Protein AF-A0AAW9EDC0-F1 (afdb_monomer_lite)

Radius of gyration: 20.03 Å; chains: 1; bounding box: 46×30×60 Å

Sequence (94 aa):
ILPAVSTIERLCADALVAAERRIETRIAENLTADVRDHLDKLLSEMLAGNISRFIWLRNFEVGNNSAAANRLLDRLEFLRTLNINHSALASIPA

Structure (mmCIF, N/CA/C/O backbone):
data_AF-A0AAW9EDC0-F1
#
_entry.id   A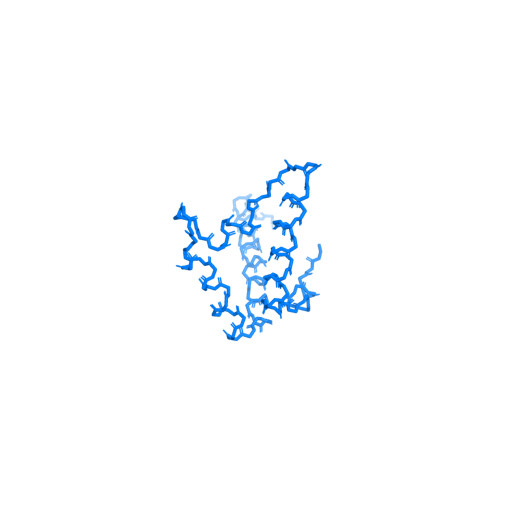F-A0AAW9EDC0-F1
#
loop_
_atom_site.group_PDB
_atom_site.id
_atom_site.type_symbol
_atom_site.label_atom_id
_atom_site.label_alt_id
_atom_site.label_comp_id
_atom_site.label_asym_id
_atom_site.label_entity_id
_atom_site.label_seq_id
_atom_site.pdbx_PDB_ins_code
_atom_site.Cartn_x
_atom_site.Cartn_y
_atom_site.Cartn_z
_atom_site.occupancy
_atom_site.B_iso_or_equiv
_atom_site.auth_seq_id
_atom_site.auth_comp_id
_atom_site.auth_asym_id
_atom_site.auth_atom_id
_atom_site.pdbx_PDB_model_num
ATOM 1 N N . ILE A 1 1 ? 31.868 -1.212 -33.373 1.00 68.94 1 ILE A N 1
ATOM 2 C CA . ILE A 1 1 ? 30.805 -0.239 -33.723 1.00 68.94 1 ILE A CA 1
ATOM 3 C C . ILE A 1 1 ? 30.008 0.002 -32.450 1.00 68.94 1 ILE A C 1
ATOM 5 O O . ILE A 1 1 ? 29.494 -0.969 -31.910 1.00 68.94 1 ILE A O 1
ATOM 9 N N . LEU A 1 2 ? 29.999 1.229 -31.920 1.00 73.94 2 LEU A N 1
ATOM 10 C CA . LEU A 1 2 ? 29.141 1.584 -30.783 1.00 73.94 2 LEU A CA 1
ATOM 11 C C . LEU A 1 2 ? 27.742 1.934 -31.328 1.00 73.94 2 LEU A C 1
ATOM 13 O O . LEU A 1 2 ? 27.672 2.588 -32.371 1.00 73.94 2 LEU A O 1
ATOM 17 N N . PRO A 1 3 ? 26.645 1.509 -30.682 1.00 82.19 3 PRO A N 1
ATOM 18 C CA . PRO A 1 3 ? 25.303 1.919 -31.083 1.00 82.19 3 PRO A CA 1
ATOM 19 C C . PRO A 1 3 ? 25.105 3.433 -30.916 1.00 82.19 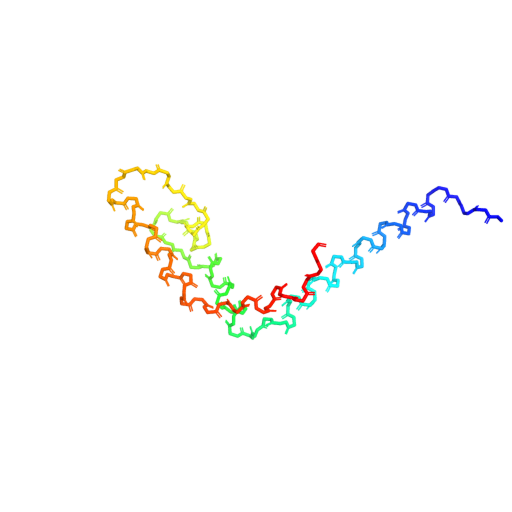3 PRO A C 1
ATOM 21 O O . PRO A 1 3 ? 25.814 4.091 -30.154 1.00 82.19 3 PRO A O 1
ATOM 24 N N . ALA A 1 4 ? 24.123 3.985 -31.631 1.00 91.44 4 ALA A N 1
ATOM 25 C CA . ALA A 1 4 ? 23.740 5.385 -31.482 1.00 91.44 4 ALA A CA 1
ATOM 26 C C . ALA A 1 4 ? 23.261 5.669 -30.048 1.00 91.44 4 ALA A C 1
ATOM 28 O O . ALA A 1 4 ? 22.643 4.810 -29.418 1.00 91.44 4 ALA A O 1
ATOM 29 N N . VAL A 1 5 ? 23.492 6.889 -29.555 1.00 89.25 5 VAL A N 1
ATOM 30 C CA . VAL A 1 5 ? 23.116 7.315 -28.191 1.00 89.25 5 VAL A CA 1
ATOM 31 C C . VAL A 1 5 ? 21.639 7.043 -27.891 1.00 89.25 5 VAL A C 1
ATOM 33 O O . VAL A 1 5 ? 21.325 6.469 -26.856 1.00 89.25 5 VAL A O 1
ATOM 36 N N . SER A 1 6 ? 20.746 7.304 -28.847 1.00 90.69 6 SER A N 1
ATOM 37 C CA . SER A 1 6 ? 19.310 7.014 -28.720 1.00 90.69 6 SER A CA 1
ATOM 38 C C . SER A 1 6 ? 18.994 5.529 -28.499 1.00 90.69 6 SER A C 1
ATOM 40 O O . SER A 1 6 ? 18.016 5.174 -27.845 1.00 90.69 6 SER A O 1
ATOM 42 N N . THR A 1 7 ? 19.825 4.631 -29.033 1.00 92.94 7 THR A N 1
ATOM 43 C CA . THR A 1 7 ? 19.687 3.186 -28.807 1.00 92.94 7 THR A CA 1
ATOM 44 C C . THR A 1 7 ? 20.119 2.816 -27.393 1.00 92.94 7 THR A C 1
ATOM 46 O O . THR A 1 7 ? 19.480 1.973 -26.771 1.00 92.94 7 THR A O 1
ATOM 49 N N . ILE A 1 8 ? 21.166 3.461 -26.873 1.00 89.69 8 ILE A N 1
ATOM 50 C CA . ILE A 1 8 ? 21.634 3.269 -25.495 1.00 89.69 8 ILE A CA 1
ATOM 51 C C . ILE A 1 8 ? 20.571 3.766 -24.508 1.00 89.69 8 ILE A C 1
ATOM 53 O O . ILE A 1 8 ? 20.199 3.030 -23.602 1.00 89.69 8 ILE A O 1
ATOM 57 N N . GLU A 1 9 ? 20.024 4.965 -24.719 1.00 94.06 9 GLU A N 1
ATOM 58 C CA . GLU A 1 9 ? 18.972 5.540 -23.869 1.00 94.06 9 GLU A CA 1
ATOM 59 C C . GLU A 1 9 ? 17.727 4.654 -23.814 1.00 94.06 9 GLU A C 1
ATOM 61 O O . GLU A 1 9 ? 17.215 4.376 -22.730 1.00 94.06 9 GLU A O 1
ATOM 66 N N . ARG A 1 10 ? 17.277 4.145 -24.968 1.00 94.56 10 ARG A N 1
ATOM 67 C CA . ARG A 1 10 ? 16.139 3.223 -25.022 1.00 94.56 10 ARG A CA 1
ATOM 68 C C . ARG A 1 10 ? 16.410 1.937 -24.244 1.00 94.56 10 ARG A C 1
ATOM 70 O O . ARG A 1 10 ? 15.557 1.513 -23.479 1.00 94.56 10 ARG A O 1
ATOM 77 N N . LEU A 1 11 ? 17.596 1.344 -24.393 1.00 92.44 11 LEU A N 1
ATOM 78 C CA . LEU A 1 11 ? 17.968 0.139 -23.643 1.00 92.44 11 LEU A CA 1
ATOM 79 C C . LEU A 1 11 ? 18.024 0.393 -22.131 1.00 92.44 11 LEU A C 1
ATOM 81 O O . LEU A 1 11 ? 17.601 -0.463 -21.359 1.00 92.44 11 LEU A O 1
ATOM 85 N N . CYS A 1 12 ? 18.504 1.562 -21.702 1.00 90.12 12 CYS A N 1
ATOM 86 C CA . CYS A 1 12 ? 18.489 1.950 -20.293 1.00 90.12 12 CYS A CA 1
ATOM 87 C C . CYS A 1 12 ? 17.059 2.123 -19.764 1.00 90.12 12 CYS A C 1
ATOM 89 O O . CYS A 1 12 ? 16.755 1.642 -18.675 1.00 90.12 12 CYS A O 1
ATOM 91 N N . ALA A 1 13 ? 16.175 2.761 -20.535 1.00 93.25 13 ALA A N 1
ATOM 92 C CA . ALA A 1 13 ? 14.765 2.900 -20.176 1.00 93.25 13 ALA A CA 1
ATOM 93 C C . ALA A 1 13 ? 14.067 1.531 -20.088 1.00 93.25 13 ALA A C 1
ATOM 95 O O . ALA A 1 13 ? 13.395 1.246 -19.099 1.00 93.25 13 ALA A O 1
ATOM 96 N N . ASP A 1 14 ? 14.296 0.654 -21.070 1.00 94.12 14 ASP A N 1
ATOM 97 C CA . ASP A 1 14 ? 13.759 -0.710 -21.087 1.00 94.12 14 ASP A CA 1
ATOM 98 C C . ASP A 1 14 ? 14.251 -1.511 -19.865 1.00 94.12 14 ASP A C 1
ATOM 100 O O . ASP A 1 14 ? 13.473 -2.217 -19.219 1.00 94.12 14 ASP A O 1
ATOM 104 N N . ALA A 1 15 ? 15.531 -1.371 -19.502 1.00 91.50 15 ALA A N 1
ATOM 105 C CA . ALA A 1 15 ? 16.118 -2.029 -18.337 1.00 91.50 15 ALA A CA 1
ATOM 106 C C . ALA A 1 15 ? 15.551 -1.506 -17.006 1.00 91.50 15 ALA A C 1
ATOM 108 O O . ALA A 1 15 ? 15.295 -2.308 -16.107 1.00 91.50 15 ALA A O 1
ATOM 109 N N . LEU A 1 16 ? 15.322 -0.194 -16.885 1.00 92.69 16 LEU A N 1
ATOM 110 C CA . LEU A 1 16 ? 14.691 0.409 -15.705 1.00 92.69 16 LEU A CA 1
ATOM 111 C C . LEU A 1 16 ? 13.270 -0.121 -15.510 1.00 92.69 16 LEU A C 1
ATOM 113 O O . LEU A 1 16 ? 12.957 -0.655 -14.447 1.00 92.69 16 LEU A O 1
ATOM 117 N N . VAL A 1 17 ? 12.450 -0.087 -16.562 1.00 95.19 17 VAL A N 1
ATOM 118 C CA . VAL A 1 17 ? 11.075 -0.606 -16.515 1.00 95.19 17 VAL A CA 1
ATOM 119 C C . VAL A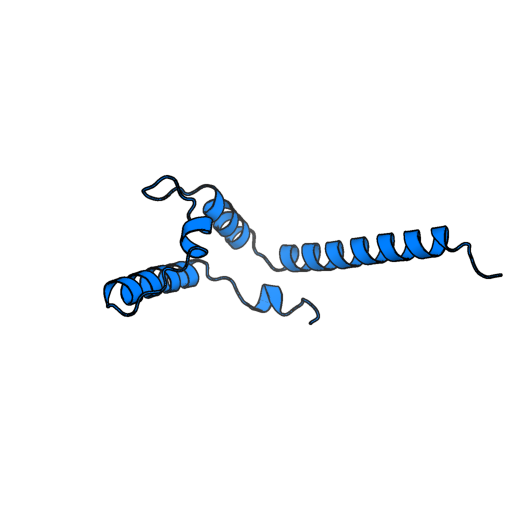 1 17 ? 11.060 -2.102 -16.184 1.00 95.19 17 VAL A C 1
ATOM 121 O O . VAL A 1 17 ? 10.218 -2.569 -15.415 1.00 95.19 17 VAL A O 1
ATOM 124 N N . ALA A 1 18 ? 11.995 -2.883 -16.734 1.00 92.75 18 ALA A N 1
ATOM 125 C CA . ALA A 1 18 ? 12.108 -4.305 -16.418 1.00 92.75 18 ALA A CA 1
ATOM 126 C C . ALA A 1 18 ? 12.483 -4.552 -14.945 1.00 92.75 18 ALA A C 1
ATOM 128 O O . ALA A 1 18 ? 11.961 -5.485 -14.328 1.00 92.75 18 ALA A O 1
ATOM 129 N N . ALA A 1 19 ? 13.362 -3.725 -14.372 1.00 88.00 19 ALA A N 1
ATOM 130 C CA . ALA A 1 19 ? 13.740 -3.807 -12.965 1.00 88.00 19 ALA A CA 1
ATOM 131 C C . ALA A 1 19 ? 12.568 -3.451 -12.036 1.00 88.00 19 ALA A C 1
ATOM 133 O O . ALA A 1 19 ? 12.292 -4.204 -11.100 1.00 88.00 19 ALA A O 1
ATOM 134 N N . GLU A 1 20 ? 11.838 -2.375 -12.332 1.00 89.31 20 GLU A N 1
ATOM 135 C CA . GLU A 1 20 ? 10.645 -1.955 -11.583 1.00 89.31 20 GLU A CA 1
ATOM 136 C C . GLU A 1 20 ? 9.582 -3.057 -11.575 1.00 89.31 20 GLU A C 1
ATOM 138 O O . GLU A 1 20 ? 9.186 -3.536 -10.510 1.00 89.31 20 GLU A O 1
ATOM 143 N N . ARG A 1 21 ? 9.215 -3.573 -12.755 1.00 90.62 21 ARG A N 1
ATOM 144 C CA . ARG A 1 21 ? 8.239 -4.668 -12.880 1.00 90.62 21 ARG A CA 1
ATOM 145 C C . ARG A 1 21 ? 8.665 -5.924 -12.135 1.00 90.62 21 ARG A C 1
ATOM 147 O O . ARG A 1 21 ? 7.824 -6.632 -11.577 1.00 90.62 21 ARG A O 1
ATOM 154 N N . ARG A 1 22 ? 9.965 -6.233 -12.122 1.00 87.88 22 ARG A N 1
ATOM 155 C CA . ARG A 1 22 ? 10.500 -7.374 -11.371 1.00 87.88 22 ARG A CA 1
ATOM 156 C C . ARG A 1 22 ? 10.324 -7.174 -9.866 1.00 87.88 22 ARG A C 1
ATOM 158 O O . ARG A 1 22 ? 10.012 -8.142 -9.180 1.00 87.88 22 ARG A O 1
ATOM 165 N N . ILE A 1 23 ? 10.517 -5.962 -9.349 1.00 85.38 23 ILE A N 1
ATOM 166 C CA . ILE A 1 23 ? 10.279 -5.652 -7.933 1.00 85.38 23 ILE A CA 1
ATOM 167 C C . ILE A 1 23 ? 8.785 -5.757 -7.616 1.00 85.38 23 ILE A C 1
ATOM 169 O O . ILE A 1 23 ? 8.423 -6.488 -6.698 1.00 85.38 23 ILE A O 1
ATOM 173 N N . GLU A 1 24 ? 7.924 -5.118 -8.409 1.00 86.25 24 GLU A N 1
ATOM 174 C CA . GLU A 1 24 ? 6.465 -5.163 -8.234 1.00 86.25 24 GLU A CA 1
ATOM 175 C C . GLU A 1 24 ? 5.931 -6.597 -8.225 1.00 86.25 24 GLU A C 1
ATOM 177 O O . GLU A 1 24 ? 5.195 -6.986 -7.318 1.00 86.25 24 GLU A O 1
ATOM 182 N N . THR A 1 25 ? 6.355 -7.410 -9.198 1.00 86.38 25 THR A N 1
ATOM 183 C CA . THR A 1 25 ? 5.942 -8.816 -9.311 1.00 86.38 25 THR A CA 1
ATOM 184 C C . THR A 1 25 ? 6.360 -9.605 -8.077 1.00 86.38 25 THR A C 1
ATOM 186 O O . THR A 1 25 ? 5.544 -10.321 -7.507 1.00 86.38 25 THR A O 1
ATOM 189 N N . ARG A 1 26 ? 7.600 -9.430 -7.605 1.00 83.69 26 ARG A N 1
ATOM 190 C CA . ARG A 1 26 ? 8.094 -10.128 -6.411 1.00 83.69 26 ARG A CA 1
ATOM 191 C C . ARG A 1 26 ? 7.347 -9.706 -5.155 1.00 83.69 26 ARG A C 1
ATOM 193 O O . ARG A 1 26 ? 7.029 -10.562 -4.336 1.00 83.69 26 ARG A O 1
ATOM 200 N N . ILE A 1 27 ? 7.050 -8.418 -4.990 1.00 83.31 27 ILE A N 1
ATOM 201 C CA . ILE A 1 27 ? 6.227 -7.946 -3.870 1.00 83.31 27 ILE A CA 1
ATOM 202 C C . ILE A 1 27 ? 4.857 -8.611 -3.945 1.00 83.31 27 ILE A C 1
ATOM 204 O O . ILE A 1 27 ? 4.429 -9.229 -2.976 1.00 83.31 27 ILE A O 1
ATOM 208 N N . ALA A 1 28 ? 4.204 -8.553 -5.107 1.00 82.88 28 ALA A N 1
ATOM 209 C CA . ALA A 1 28 ? 2.891 -9.142 -5.305 1.00 82.88 28 ALA A CA 1
ATOM 210 C C . ALA A 1 28 ? 2.898 -10.647 -4.987 1.00 82.88 28 ALA A C 1
ATOM 212 O O . ALA A 1 28 ? 2.059 -11.107 -4.217 1.00 82.88 28 ALA A O 1
ATOM 213 N N . GLU A 1 29 ? 3.844 -11.419 -5.520 1.00 84.06 29 GLU A N 1
ATOM 214 C CA . GLU A 1 29 ? 3.974 -12.863 -5.268 1.00 84.06 29 GLU A CA 1
ATOM 215 C C . GLU A 1 29 ? 4.132 -13.210 -3.782 1.00 84.06 29 GLU A C 1
ATOM 217 O O . GLU A 1 29 ? 3.631 -14.243 -3.343 1.00 84.06 29 GLU A O 1
ATOM 222 N N . ASN A 1 30 ? 4.778 -12.347 -2.994 1.00 81.62 30 ASN A N 1
ATOM 223 C CA . ASN A 1 30 ? 4.923 -12.557 -1.555 1.00 81.62 30 ASN A CA 1
ATOM 224 C C . ASN A 1 30 ? 3.696 -12.114 -0.733 1.00 81.62 30 ASN A C 1
ATOM 226 O O . ASN A 1 30 ? 3.604 -12.447 0.449 1.00 81.62 30 ASN A O 1
ATOM 230 N N . LEU A 1 31 ? 2.753 -11.373 -1.325 1.00 82.75 31 LEU A N 1
ATOM 231 C CA . LEU A 1 31 ? 1.504 -10.982 -0.674 1.00 82.75 31 LEU A CA 1
ATOM 232 C C . LEU A 1 31 ? 0.430 -12.047 -0.912 1.00 82.75 31 LEU A C 1
ATOM 234 O O . LEU A 1 31 ? -0.007 -12.274 -2.046 1.00 82.75 31 LEU A O 1
ATOM 238 N N . THR A 1 32 ? -0.042 -12.659 0.174 1.00 82.56 32 THR A N 1
ATOM 239 C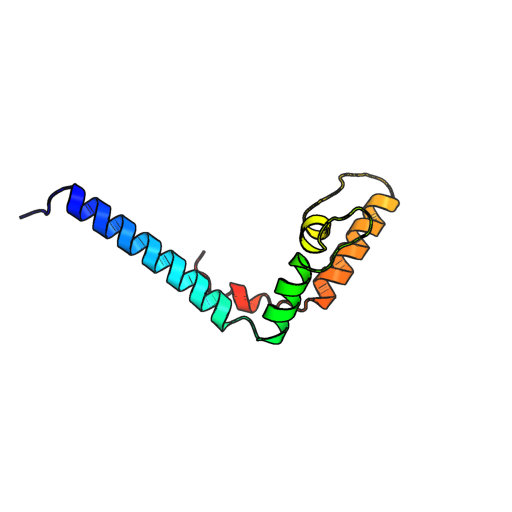 CA . THR A 1 32 ? -1.192 -13.570 0.137 1.00 82.56 32 THR A CA 1
ATOM 240 C C . THR A 1 32 ? -2.453 -12.830 -0.323 1.00 82.56 32 THR A C 1
ATOM 242 O O . THR A 1 32 ? -2.566 -11.612 -0.174 1.00 82.56 32 THR A O 1
ATOM 245 N N . ALA A 1 33 ? -3.426 -13.561 -0.875 1.00 83.38 33 ALA A N 1
ATOM 246 C CA . ALA A 1 33 ? -4.688 -12.973 -1.333 1.00 83.38 33 ALA A CA 1
ATOM 247 C C . ALA A 1 33 ? -5.433 -12.215 -0.214 1.00 83.38 33 ALA A C 1
ATOM 249 O O . ALA A 1 33 ? -5.998 -11.159 -0.473 1.00 83.38 33 ALA A O 1
ATOM 250 N N . ASP A 1 34 ? -5.362 -12.715 1.023 1.00 82.56 34 ASP A N 1
ATOM 251 C CA . ASP A 1 34 ? -5.929 -12.058 2.208 1.00 82.56 34 ASP A CA 1
ATOM 252 C C . ASP A 1 34 ? -5.284 -10.692 2.483 1.00 82.56 34 ASP A C 1
ATOM 254 O O . ASP A 1 34 ? -5.979 -9.694 2.656 1.00 82.56 34 ASP A O 1
ATOM 258 N N . VAL A 1 35 ? -3.949 -10.615 2.435 1.00 81.50 35 VAL A N 1
ATOM 259 C CA . VAL A 1 35 ? -3.233 -9.350 2.649 1.00 81.50 35 VAL A CA 1
ATOM 260 C C . VAL A 1 35 ? -3.553 -8.354 1.535 1.00 81.50 35 VAL A C 1
ATOM 262 O O . VAL A 1 35 ? -3.711 -7.169 1.810 1.00 81.50 35 VAL A O 1
ATOM 265 N N . ARG A 1 36 ? -3.695 -8.811 0.285 1.00 84.19 36 ARG A N 1
ATOM 266 C CA . ARG A 1 36 ? -4.091 -7.940 -0.835 1.00 84.19 36 ARG A CA 1
ATOM 267 C C . ARG A 1 36 ? -5.493 -7.360 -0.641 1.00 84.19 36 ARG A C 1
ATOM 269 O O . ARG A 1 36 ? -5.658 -6.155 -0.777 1.00 84.19 36 ARG A O 1
ATOM 276 N N . ASP A 1 37 ? -6.464 -8.188 -0.260 1.00 86.44 37 ASP A N 1
ATOM 277 C CA . ASP A 1 37 ? -7.834 -7.742 0.028 1.00 86.44 37 ASP A CA 1
ATOM 278 C C . ASP A 1 37 ? -7.875 -6.760 1.213 1.00 86.44 37 ASP A C 1
ATOM 280 O O . ASP A 1 37 ? -8.540 -5.724 1.156 1.00 86.44 37 ASP A O 1
ATOM 284 N N . HIS A 1 38 ? -7.095 -7.020 2.268 1.00 83.94 38 HIS A N 1
ATOM 285 C CA . HIS A 1 38 ? -6.945 -6.087 3.384 1.00 83.94 38 HIS A CA 1
ATOM 286 C C . HIS A 1 38 ? -6.310 -4.753 2.973 1.00 83.94 38 HIS A C 1
ATOM 288 O O . HIS A 1 38 ? -6.774 -3.707 3.427 1.00 83.94 38 HIS A O 1
ATOM 294 N N . LEU A 1 39 ? -5.288 -4.759 2.110 1.00 86.81 39 LEU A N 1
ATOM 295 C CA . LEU A 1 39 ? -4.667 -3.537 1.590 1.00 86.81 39 LEU A CA 1
ATOM 296 C C . LEU A 1 39 ? -5.632 -2.737 0.701 1.00 86.81 39 LEU A C 1
ATOM 298 O O . LEU A 1 39 ? -5.729 -1.522 0.868 1.00 86.81 39 LEU A O 1
ATOM 302 N N . ASP A 1 40 ? -6.390 -3.395 -0.177 1.00 89.19 40 ASP A N 1
ATOM 303 C CA . ASP A 1 40 ? -7.394 -2.737 -1.027 1.00 89.19 40 ASP A CA 1
ATOM 304 C C . ASP A 1 40 ? -8.528 -2.119 -0.197 1.00 89.19 40 ASP A C 1
ATOM 306 O O . ASP A 1 40 ? -8.986 -1.000 -0.468 1.00 89.19 40 ASP A O 1
ATOM 310 N N . LYS A 1 41 ? -8.941 -2.789 0.886 1.00 89.31 41 LYS A N 1
ATOM 311 C CA . LYS A 1 41 ? -9.919 -2.243 1.838 1.00 89.31 41 LYS A CA 1
ATOM 312 C C . LYS A 1 41 ? -9.454 -0.935 2.473 1.00 89.31 41 LYS A C 1
ATOM 314 O O . LYS A 1 41 ? -10.299 -0.081 2.731 1.00 89.31 41 LYS A O 1
ATOM 319 N N . LEU A 1 42 ? -8.147 -0.704 2.641 1.00 89.81 42 LEU A N 1
ATOM 320 C CA . LEU A 1 42 ? -7.641 0.573 3.168 1.00 89.81 42 LEU A CA 1
ATOM 321 C C . LEU A 1 42 ? -8.008 1.774 2.289 1.00 89.81 42 LEU A C 1
ATOM 323 O O . LEU A 1 42 ? -8.120 2.895 2.794 1.00 89.81 42 LEU A O 1
ATOM 327 N N . LEU A 1 43 ? -8.163 1.555 0.982 1.00 88.88 43 LEU A N 1
ATOM 328 C CA . LEU A 1 43 ? -8.512 2.599 0.021 1.00 88.88 43 LEU A CA 1
ATOM 329 C C . LEU A 1 43 ? -10.019 2.864 -0.024 1.00 88.88 43 LEU A C 1
ATOM 331 O O . LEU A 1 43 ? -10.424 3.985 -0.324 1.00 88.88 43 LEU A O 1
ATOM 335 N N . SER A 1 44 ? -10.828 1.853 0.295 1.00 88.06 44 SER A N 1
ATOM 336 C CA . SER A 1 44 ? -12.291 1.897 0.180 1.00 88.06 44 SER A CA 1
ATOM 337 C C . SER A 1 44 ? -12.996 2.197 1.506 1.00 88.06 44 SER A C 1
ATOM 339 O O . SER A 1 44 ? -14.102 2.735 1.515 1.00 88.06 44 SER A O 1
ATOM 341 N N . GLU A 1 45 ? -12.383 1.851 2.637 1.00 89.31 45 GLU A N 1
ATOM 342 C CA . GLU A 1 45 ? -12.951 2.089 3.957 1.00 89.31 45 GLU A CA 1
ATOM 343 C C . GLU A 1 45 ? -12.796 3.560 4.358 1.00 89.31 45 GLU A C 1
ATOM 345 O O . GLU A 1 45 ? -11.684 4.065 4.535 1.00 89.31 45 GLU A O 1
ATOM 350 N N . MET A 1 46 ? -13.928 4.245 4.519 1.00 89.00 46 MET A N 1
ATOM 351 C CA . MET A 1 46 ? -13.981 5.664 4.856 1.00 89.00 46 MET A CA 1
ATOM 352 C C . MET A 1 46 ? -14.231 5.861 6.349 1.00 89.00 46 MET A C 1
ATOM 354 O O . MET A 1 46 ? -15.146 5.281 6.932 1.00 89.00 46 MET A O 1
ATOM 358 N N . LEU A 1 47 ? -13.427 6.722 6.962 1.00 85.19 47 LEU A N 1
ATOM 359 C CA . LEU A 1 47 ? -13.579 7.152 8.345 1.00 85.19 47 LEU A CA 1
ATOM 360 C C . LEU A 1 47 ? -14.412 8.431 8.449 1.00 85.19 47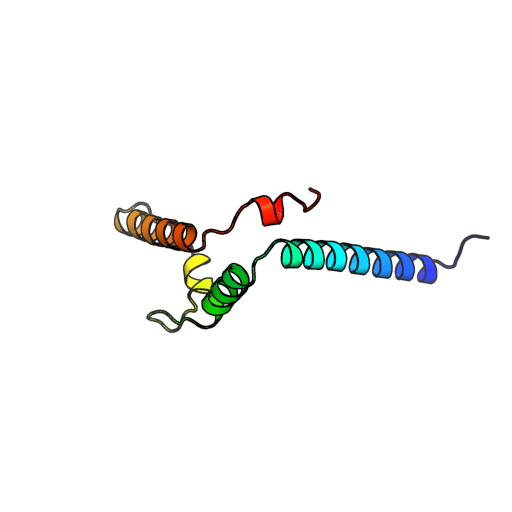 LEU A C 1
ATOM 362 O O . LEU A 1 47 ? -14.690 9.116 7.458 1.00 85.19 47 LEU A O 1
ATOM 366 N N . ALA A 1 48 ? -14.779 8.779 9.685 1.00 80.56 48 ALA A N 1
ATOM 367 C CA . ALA A 1 48 ? -15.389 10.067 9.987 1.00 80.56 48 ALA A CA 1
ATOM 368 C C . ALA A 1 48 ? -14.531 11.207 9.406 1.00 80.56 48 ALA A C 1
ATOM 370 O O . ALA A 1 48 ? -13.318 11.249 9.606 1.00 80.56 48 ALA A O 1
ATOM 371 N N . GLY A 1 49 ? -15.167 12.109 8.656 1.00 80.31 49 GLY A N 1
ATOM 372 C CA . GLY A 1 49 ? -14.471 13.158 7.905 1.00 80.31 49 GLY A CA 1
ATOM 373 C C . GLY A 1 49 ? -14.148 12.806 6.449 1.00 80.31 49 GLY A C 1
ATOM 374 O O . GLY A 1 49 ? -13.442 13.572 5.803 1.00 80.31 49 GLY A O 1
ATOM 375 N N . ASN A 1 50 ? -14.677 11.694 5.920 1.00 85.50 50 ASN A N 1
ATOM 376 C CA . ASN A 1 50 ? -14.523 11.289 4.517 1.00 85.50 50 ASN A CA 1
ATOM 377 C C . ASN A 1 50 ? -13.049 11.125 4.099 1.00 85.50 50 ASN A C 1
ATOM 379 O O . ASN A 1 50 ? -12.657 11.450 2.979 1.00 85.50 50 ASN A O 1
ATOM 383 N N . ILE A 1 51 ? -12.229 10.620 5.019 1.00 88.00 51 ILE A N 1
ATOM 384 C CA . ILE A 1 51 ? -10.845 10.232 4.754 1.00 88.00 51 ILE A CA 1
ATOM 385 C C . ILE A 1 51 ? -10.779 8.713 4.653 1.00 88.00 51 ILE A C 1
ATOM 387 O O . ILE A 1 51 ? -11.384 8.017 5.470 1.00 88.00 51 ILE A O 1
ATOM 391 N N . SER A 1 52 ? -10.046 8.187 3.674 1.00 91.00 52 SER A N 1
ATOM 392 C CA . SER A 1 52 ? -9.818 6.744 3.615 1.00 91.00 52 SER A CA 1
ATOM 393 C C . SER A 1 52 ? -8.967 6.293 4.801 1.00 91.00 52 SER A C 1
ATOM 395 O O . SER A 1 52 ? -8.140 7.052 5.325 1.00 91.00 52 SER A O 1
ATOM 397 N N . ARG A 1 53 ? -9.136 5.036 5.212 1.00 89.88 53 ARG A N 1
ATOM 398 C CA . ARG A 1 53 ? -8.314 4.379 6.234 1.00 89.88 53 ARG A CA 1
ATOM 399 C C . ARG A 1 53 ? -6.820 4.508 5.912 1.00 89.88 53 ARG A C 1
ATOM 401 O O . ARG A 1 53 ? -6.021 4.758 6.813 1.00 89.88 53 ARG A O 1
ATOM 408 N N . PHE A 1 54 ? -6.453 4.444 4.631 1.00 90.75 54 PHE A N 1
ATOM 409 C CA . PHE A 1 54 ? -5.093 4.702 4.154 1.00 90.75 54 PHE A CA 1
ATO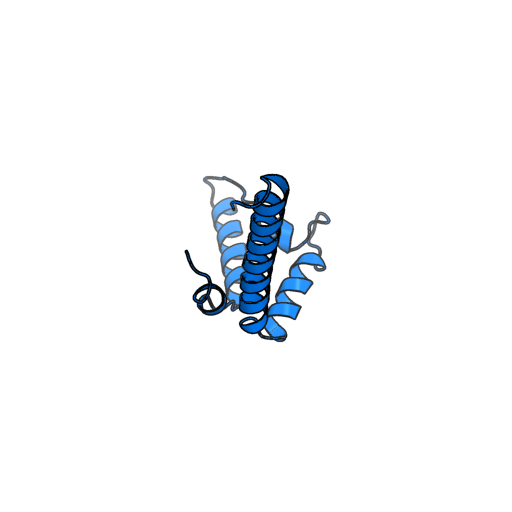M 410 C C . PHE A 1 54 ? -4.604 6.126 4.466 1.00 90.75 54 PHE A C 1
ATOM 412 O O . PHE A 1 54 ? -3.520 6.308 5.026 1.00 90.75 54 PHE A O 1
ATOM 419 N N . ILE A 1 55 ? -5.399 7.153 4.143 1.00 88.25 55 ILE A N 1
ATOM 420 C CA . ILE A 1 55 ? -5.034 8.553 4.413 1.00 88.25 55 ILE A CA 1
ATOM 421 C C . ILE A 1 55 ? -4.929 8.804 5.920 1.00 88.25 55 ILE A C 1
ATOM 423 O O . ILE A 1 55 ? -4.003 9.482 6.362 1.00 88.25 55 ILE A O 1
ATOM 427 N N . TRP A 1 56 ? -5.834 8.232 6.713 1.00 89.88 56 TRP A N 1
ATOM 428 C CA . TRP A 1 56 ? -5.791 8.319 8.173 1.00 89.88 56 TRP A CA 1
ATOM 429 C C . TRP A 1 56 ? -4.507 7.725 8.767 1.00 89.88 56 TRP A C 1
ATOM 431 O O . TRP A 1 56 ? -3.903 8.324 9.663 1.00 89.88 56 TRP A O 1
ATOM 441 N N . LEU A 1 57 ? -4.062 6.581 8.240 1.00 88.38 57 LEU A N 1
ATOM 442 C CA . LEU A 1 57 ? -2.826 5.933 8.668 1.00 88.38 57 LEU A CA 1
ATOM 443 C C . LEU A 1 57 ? -1.592 6.780 8.322 1.00 88.38 57 LEU A C 1
ATOM 445 O O . LEU A 1 57 ? -0.670 6.891 9.127 1.00 88.38 57 LEU A O 1
ATOM 449 N N . ARG A 1 58 ? -1.599 7.409 7.141 1.00 86.38 58 ARG A N 1
ATOM 450 C CA . ARG A 1 58 ? -0.501 8.254 6.652 1.00 86.38 58 ARG A CA 1
ATOM 451 C C . ARG A 1 58 ? -0.425 9.612 7.354 1.00 86.38 58 ARG A C 1
ATOM 453 O O . ARG A 1 58 ? 0.665 10.156 7.518 1.00 86.38 58 ARG A O 1
ATOM 460 N N . ASN A 1 59 ? -1.565 10.185 7.733 1.00 81.06 59 ASN A N 1
ATOM 461 C CA . ASN A 1 59 ? -1.614 11.494 8.374 1.00 81.06 59 ASN A CA 1
ATOM 462 C C . ASN A 1 59 ? -1.148 11.387 9.829 1.00 81.06 59 ASN A C 1
ATOM 464 O O . ASN A 1 59 ? -1.893 10.956 10.710 1.00 81.06 59 ASN A O 1
ATOM 468 N N . PHE A 1 60 ? 0.091 11.805 10.071 1.00 68.81 60 PHE A N 1
ATOM 469 C CA . PHE A 1 60 ? 0.681 11.913 11.399 1.00 68.81 60 PHE A CA 1
ATOM 470 C C . PHE A 1 60 ? 0.341 13.274 12.020 1.00 68.81 60 PHE A C 1
ATOM 472 O O . PHE A 1 60 ? 0.654 14.318 11.448 1.00 68.81 60 PHE A O 1
ATOM 479 N N . GLU A 1 61 ? -0.279 13.278 13.200 1.00 67.31 61 GLU A N 1
ATOM 480 C CA . GLU A 1 61 ? -0.472 14.503 13.981 1.00 67.31 61 GLU A CA 1
ATOM 481 C C . GLU A 1 61 ? 0.690 14.664 14.961 1.00 67.31 61 GLU A C 1
ATOM 483 O O . GLU A 1 61 ? 0.841 13.880 15.898 1.00 67.31 61 GLU A O 1
ATOM 488 N N . VAL A 1 62 ? 1.516 15.690 14.754 1.00 65.56 62 VAL A N 1
ATOM 489 C CA . VAL A 1 62 ? 2.603 16.027 15.678 1.00 65.56 62 VAL A CA 1
ATOM 490 C C . VAL A 1 62 ? 1.995 16.719 16.899 1.00 65.56 62 VAL A C 1
ATOM 492 O O . VAL A 1 62 ? 1.456 17.819 16.794 1.00 65.56 62 VAL A O 1
ATOM 495 N N . GLY A 1 63 ? 2.074 16.088 18.068 1.00 70.31 63 GLY A N 1
ATOM 496 C CA . GLY A 1 63 ? 1.593 16.670 19.319 1.00 70.31 63 GLY A CA 1
ATOM 497 C C . GLY A 1 63 ? 2.288 16.061 20.530 1.00 70.31 63 GLY A C 1
ATOM 498 O O . GLY A 1 63 ? 2.576 14.870 20.546 1.00 70.31 63 GLY A O 1
ATOM 499 N N . ASN A 1 64 ? 2.545 16.876 21.555 1.00 74.56 64 ASN A N 1
ATOM 500 C CA . ASN A 1 64 ? 3.178 16.440 22.807 1.00 74.56 64 ASN A CA 1
ATOM 501 C C . ASN A 1 64 ? 2.153 16.253 23.942 1.00 74.56 64 ASN A C 1
ATOM 503 O O . ASN A 1 64 ? 2.401 16.615 25.089 1.00 74.56 64 ASN A O 1
ATOM 507 N N . ASN A 1 65 ? 0.954 15.767 23.611 1.00 82.31 65 ASN A N 1
ATOM 508 C CA . ASN A 1 65 ? -0.113 15.524 24.580 1.00 82.31 65 ASN A CA 1
ATOM 509 C C . ASN A 1 65 ? -0.579 14.063 24.537 1.00 82.31 65 ASN A C 1
ATOM 511 O O . ASN A 1 65 ? -0.349 13.335 23.571 1.00 82.31 65 ASN A O 1
ATOM 515 N N . SER A 1 66 ? -1.267 13.634 25.594 1.00 83.12 66 SER A N 1
ATOM 516 C CA . SER A 1 66 ? -1.750 12.256 25.734 1.00 83.12 66 SER A CA 1
ATOM 517 C C . SER A 1 66 ? -2.737 11.855 24.631 1.00 83.12 66 SER A C 1
ATOM 519 O O . SER A 1 66 ? -2.799 10.688 24.260 1.00 83.12 66 SER A O 1
ATOM 521 N N . ALA A 1 67 ? -3.477 12.812 24.060 1.00 84.94 67 ALA A N 1
ATOM 522 C CA . ALA A 1 67 ? -4.381 12.546 22.943 1.00 84.94 67 ALA A CA 1
ATOM 523 C C . ALA A 1 67 ? -3.615 12.174 21.662 1.00 84.94 67 ALA A C 1
ATOM 525 O O . ALA A 1 67 ? -4.011 11.243 20.967 1.00 84.94 67 ALA A O 1
ATOM 526 N N . ALA A 1 68 ? -2.499 12.847 21.373 1.00 82.94 68 ALA A N 1
ATOM 527 C CA . ALA A 1 68 ? -1.619 12.498 20.262 1.00 82.94 68 ALA A CA 1
ATOM 528 C C . ALA A 1 68 ? -0.993 11.109 20.467 1.00 82.94 68 ALA A C 1
ATOM 530 O O . ALA A 1 68 ? -0.985 10.305 19.538 1.00 82.94 68 ALA A O 1
ATOM 531 N N . ALA A 1 69 ? -0.561 10.787 21.693 1.00 84.75 69 ALA A N 1
ATOM 532 C CA . ALA A 1 69 ? -0.050 9.457 22.028 1.00 84.75 69 ALA A CA 1
ATOM 533 C C . ALA A 1 69 ? -1.104 8.352 21.818 1.00 84.75 69 ALA A C 1
ATOM 535 O O . ALA A 1 69 ? -0.808 7.346 21.178 1.00 84.75 69 ALA A O 1
ATOM 536 N N . ASN A 1 70 ? -2.347 8.559 22.268 1.00 87.62 70 ASN A N 1
ATOM 537 C CA . ASN A 1 70 ? -3.431 7.593 22.053 1.00 87.62 70 ASN A CA 1
ATOM 538 C C . ASN A 1 70 ? -3.724 7.378 20.565 1.00 87.62 70 ASN A C 1
ATOM 540 O O . ASN A 1 70 ? -3.788 6.242 20.114 1.00 87.62 70 ASN A O 1
ATOM 544 N N . ARG A 1 71 ? -3.779 8.449 19.766 1.00 86.12 71 ARG A N 1
ATOM 545 C CA . ARG A 1 71 ? -3.974 8.326 18.313 1.00 86.12 71 ARG A CA 1
ATOM 546 C C . ARG A 1 71 ? -2.835 7.564 17.624 1.00 86.12 71 ARG A C 1
ATOM 548 O O . ARG A 1 71 ? -3.045 6.994 16.554 1.00 86.12 71 ARG A O 1
ATOM 555 N N . LEU A 1 72 ? -1.618 7.585 18.172 1.00 87.06 72 LEU A N 1
ATOM 556 C CA . LEU A 1 72 ? -0.509 6.761 17.675 1.00 87.06 72 LEU A CA 1
ATOM 557 C C . LEU A 1 72 ? -0.680 5.293 18.060 1.00 87.06 72 LEU A C 1
ATOM 559 O O . LEU A 1 72 ? -0.424 4.425 17.228 1.00 87.06 72 LEU A O 1
ATOM 563 N N . LEU A 1 73 ? -1.146 5.017 19.278 1.00 88.56 73 LEU A N 1
ATOM 564 C CA . LEU A 1 73 ? -1.477 3.661 19.711 1.00 88.56 73 LEU A CA 1
ATOM 565 C C . LEU A 1 73 ? -2.598 3.058 18.856 1.00 88.56 73 LEU A C 1
ATOM 567 O O . LEU A 1 73 ? -2.421 1.943 18.378 1.00 88.56 73 LEU A O 1
ATOM 571 N N . ASP A 1 74 ? -3.657 3.815 18.553 1.00 89.06 74 ASP A N 1
ATOM 572 C CA . ASP A 1 74 ? -4.750 3.367 17.674 1.00 89.06 74 ASP A CA 1
ATOM 573 C C . ASP A 1 74 ? -4.228 2.954 16.285 1.00 89.06 74 ASP A C 1
ATOM 575 O O . ASP A 1 74 ? -4.635 1.944 15.708 1.00 89.06 74 ASP A O 1
ATOM 579 N N . ARG A 1 75 ? -3.277 3.722 15.734 1.00 88.75 75 ARG A N 1
ATOM 580 C CA . ARG A 1 75 ? -2.634 3.403 14.449 1.00 88.75 75 ARG A CA 1
ATOM 581 C C . ARG A 1 75 ? -1.736 2.175 14.547 1.00 88.75 75 ARG A C 1
ATOM 583 O O . ARG A 1 75 ? -1.736 1.360 13.630 1.00 88.75 75 ARG A O 1
ATOM 590 N N . LEU A 1 76 ? -0.973 2.036 15.631 1.00 88.00 76 LEU A N 1
ATOM 591 C CA . LEU A 1 76 ? -0.123 0.867 15.864 1.00 88.00 76 LEU A CA 1
ATOM 592 C C . LEU A 1 76 ? -0.944 -0.411 16.040 1.00 88.00 76 LEU A C 1
ATOM 594 O O . LEU A 1 76 ? -0.552 -1.460 15.528 1.00 88.00 76 LEU A O 1
ATOM 598 N N . GLU A 1 77 ? -2.069 -0.332 16.745 1.00 89.25 77 GLU A N 1
ATOM 599 C CA . GLU A 1 77 ? -2.994 -1.448 16.909 1.00 89.25 77 GLU A CA 1
ATOM 600 C C . GLU A 1 77 ? -3.565 -1.866 15.555 1.00 89.25 77 GLU A C 1
ATOM 602 O O . GLU A 1 77 ? -3.473 -3.037 15.191 1.00 89.25 77 GLU A O 1
ATOM 607 N N . PHE A 1 78 ? -4.028 -0.904 14.754 1.00 87.81 78 PHE A N 1
ATOM 608 C CA . PHE A 1 78 ? -4.500 -1.174 13.399 1.00 87.81 78 PHE A CA 1
ATOM 609 C C . PHE A 1 78 ? -3.403 -1.764 12.496 1.00 87.81 78 PHE A C 1
ATOM 611 O O . PHE A 1 78 ? -3.630 -2.744 11.799 1.00 87.81 78 PHE A O 1
ATOM 618 N N . LEU A 1 79 ? -2.175 -1.239 12.528 1.00 85.88 79 LEU A N 1
ATOM 619 C CA . LEU A 1 79 ? -1.058 -1.816 11.765 1.00 85.88 79 LEU A CA 1
ATOM 620 C C . LEU A 1 79 ? -0.778 -3.272 12.142 1.00 85.88 79 LEU A C 1
ATOM 622 O O . LEU A 1 79 ? -0.396 -4.072 11.289 1.00 85.88 79 LEU A O 1
ATOM 626 N N . ARG A 1 80 ? -0.971 -3.624 13.415 1.00 83.81 80 ARG A N 1
ATOM 627 C CA . ARG A 1 80 ? -0.787 -4.992 13.895 1.00 83.81 80 ARG A CA 1
ATOM 628 C C . ARG A 1 80 ? -1.865 -5.934 13.362 1.00 83.81 80 ARG A C 1
ATOM 630 O O . ARG A 1 80 ? -1.542 -7.088 13.093 1.00 83.81 80 ARG A O 1
ATOM 637 N N . THR A 1 81 ? -3.102 -5.466 13.170 1.00 84.31 81 THR A N 1
ATOM 638 C CA . THR A 1 81 ? -4.174 -6.301 12.596 1.00 84.31 81 THR A CA 1
ATOM 639 C C . THR A 1 81 ? -3.941 -6.620 11.123 1.00 84.31 81 THR A C 1
ATOM 641 O O . THR A 1 81 ? -4.343 -7.690 10.677 1.00 84.31 81 THR A O 1
ATOM 644 N N . LEU A 1 82 ? -3.231 -5.755 10.386 1.00 79.50 82 LEU A N 1
ATOM 645 C CA . LEU A 1 82 ? -2.893 -6.004 8.980 1.00 79.50 82 LEU A CA 1
ATOM 646 C C . LEU A 1 82 ? -1.957 -7.207 8.788 1.00 79.50 82 LEU A C 1
ATOM 648 O O . LEU A 1 82 ? -1.860 -7.718 7.677 1.00 79.50 82 LEU A O 1
ATOM 652 N N . ASN A 1 83 ? -1.259 -7.644 9.846 1.00 76.00 83 ASN A N 1
ATOM 653 C CA . ASN A 1 83 ? -0.386 -8.822 9.858 1.00 76.00 83 ASN A CA 1
ATOM 654 C C . ASN A 1 83 ? 0.555 -8.915 8.635 1.00 76.00 83 ASN A C 1
ATOM 656 O O . ASN A 1 83 ? 0.836 -9.996 8.112 1.00 76.00 83 ASN A O 1
ATOM 660 N N . ILE A 1 84 ? 1.033 -7.763 8.152 1.00 73.19 84 ILE A N 1
ATOM 661 C CA . ILE A 1 84 ? 1.893 -7.691 6.971 1.00 73.19 84 ILE A CA 1
ATOM 662 C C . ILE A 1 84 ? 3.260 -8.234 7.372 1.00 73.19 84 ILE A C 1
ATOM 664 O O . ILE A 1 84 ? 4.015 -7.597 8.113 1.00 73.19 84 ILE A O 1
ATOM 668 N N . ASN A 1 85 ? 3.577 -9.432 6.887 1.00 70.81 85 ASN A N 1
ATOM 669 C CA . ASN A 1 85 ? 4.874 -10.029 7.138 1.00 70.81 85 ASN A CA 1
ATOM 670 C C . ASN A 1 85 ? 5.954 -9.225 6.403 1.00 70.81 85 ASN A C 1
ATOM 672 O O . ASN A 1 85 ? 5.926 -9.077 5.181 1.00 70.81 85 ASN A O 1
ATOM 676 N N . HIS A 1 86 ? 6.934 -8.732 7.154 1.00 67.25 86 HIS A N 1
ATOM 677 C CA . HIS A 1 86 ? 8.094 -8.003 6.633 1.00 67.25 86 HIS A CA 1
ATOM 678 C C . HIS A 1 86 ? 8.924 -8.860 5.660 1.00 67.25 86 HIS A C 1
ATOM 680 O O . HIS A 1 86 ? 9.668 -8.318 4.843 1.00 67.25 86 HIS A O 1
ATOM 686 N N . SER A 1 87 ? 8.753 -10.189 5.682 1.00 67.38 87 SER A N 1
ATOM 687 C CA . SER A 1 87 ? 9.306 -11.104 4.681 1.00 67.38 87 SER A CA 1
ATOM 688 C C . SER A 1 87 ? 8.868 -10.772 3.252 1.00 67.38 87 SER A C 1
ATOM 690 O O . SER A 1 87 ? 9.632 -11.028 2.323 1.00 67.38 87 SER A O 1
ATOM 692 N N . ALA A 1 88 ? 7.702 -10.139 3.063 1.00 65.81 88 ALA A N 1
ATOM 693 C CA . ALA A 1 88 ? 7.244 -9.712 1.745 1.00 65.81 88 ALA A CA 1
ATOM 694 C C . ALA A 1 88 ? 8.170 -8.664 1.108 1.00 65.81 88 ALA A C 1
ATOM 696 O O . ALA A 1 88 ? 8.309 -8.618 -0.114 1.00 65.81 88 ALA A O 1
ATOM 697 N N . LEU A 1 89 ? 8.857 -7.874 1.939 1.00 66.44 89 LEU A N 1
ATOM 698 C CA . LEU A 1 89 ? 9.839 -6.877 1.512 1.00 66.44 89 LEU A CA 1
ATOM 699 C C . LEU A 1 89 ? 11.278 -7.408 1.561 1.00 66.44 89 LEU A C 1
ATOM 701 O O . LEU A 1 89 ? 12.146 -6.863 0.890 1.00 66.44 89 LEU A O 1
ATOM 705 N N . ALA A 1 90 ? 11.535 -8.498 2.293 1.00 70.56 90 ALA A N 1
ATOM 706 C CA . ALA A 1 90 ? 12.874 -9.074 2.460 1.00 70.56 90 ALA A CA 1
ATOM 707 C C . ALA A 1 90 ? 13.507 -9.568 1.148 1.00 70.56 90 ALA A C 1
ATOM 709 O O . ALA A 1 90 ? 14.718 -9.764 1.072 1.00 70.56 90 ALA A O 1
ATOM 710 N N . SER A 1 91 ? 12.696 -9.788 0.111 1.00 66.25 91 SER A N 1
ATOM 711 C CA . SER A 1 91 ? 13.186 -10.193 -1.202 1.00 66.25 91 SER A CA 1
ATOM 712 C C . SER A 1 91 ? 13.634 -8.999 -2.068 1.00 66.25 91 SER A C 1
ATOM 714 O O . SER A 1 91 ? 14.372 -9.191 -3.037 1.00 66.25 91 SER A O 1
ATOM 716 N N . ILE A 1 92 ? 13.253 -7.763 -1.736 1.00 69.69 92 ILE A N 1
ATOM 717 C CA . ILE A 1 92 ? 13.598 -6.577 -2.527 1.00 69.69 92 ILE A CA 1
ATOM 718 C C . ILE A 1 92 ? 15.076 -6.214 -2.276 1.00 69.69 92 ILE A C 1
ATOM 720 O O . ILE A 1 92 ? 15.472 -6.083 -1.119 1.00 69.69 92 ILE A O 1
ATOM 724 N N . PRO A 1 93 ? 15.912 -6.083 -3.323 1.00 66.56 93 PRO A N 1
ATOM 725 C CA . PRO A 1 93 ? 17.287 -5.610 -3.161 1.00 66.56 93 PRO A CA 1
ATOM 726 C C . PRO A 1 93 ? 17.307 -4.155 -2.655 1.00 66.56 93 PRO A C 1
ATOM 728 O O . PRO A 1 93 ? 16.454 -3.365 -3.056 1.00 66.56 93 PRO A O 1
ATOM 731 N N . ALA A 1 94 ? 18.257 -3.846 -1.764 1.00 58.88 94 ALA A N 1
ATOM 732 C CA . ALA A 1 94 ? 18.455 -2.522 -1.160 1.00 58.88 94 ALA A CA 1
ATOM 733 C C . ALA A 1 94 ? 19.063 -1.497 -2.128 1.00 58.88 94 ALA A C 1
ATOM 735 O O . ALA A 1 94 ? 19.814 -1.924 -3.038 1.00 58.88 94 ALA A O 1
#

Secondary structure (DSSP, 8-state):
-PPPHHHHHHHHHHHHHHHHHHHHHHHHHHS-HHHHHHHHHHHHPEETTTEEHHHHHH-----SSHHHHHHHHHHHHHHHHT---THHHHTS--

Foldseek 3Di:
DDDDPVVVVVVVVVVVVVLVVVLVVLLVVLDDPLLVVVVVQQQVPADPVRDGVVRLLVDQDDDPDVVSVVSVVVSVVVVVVSVDPCVSVVPPDD

Organism: Klebsiella aerogenes (NCBI:txid548)

pLDDT: mean 83.52, std 8.3, range [58.88, 95.19]